Protein AF-A0A849QZV8-F1 (afdb_monomer_lite)

pLDDT: mean 84.93, std 15.97, range [33.72, 96.81]

Sequence (89 aa):
MVLGNRKSIKIIPNWLFKRYIYIWIRFKDKSFNILDVKQEFKKTTHQSLNELVVSGWLLKDTNDSSASYRALSPQEIMEYIYFDSFILA

Radius of gyration: 13.32 Å; chains: 1; bounding box: 29×31×38 Å

Foldseek 3Di:
DDPPPDQQAADDDPVLVVLLVVCCVVAQPHKDALVVCCVVCPPCSVVSVVVCCNNVQWDWDPPDPTTIIHGDDPVVNVVSVCCVVPVVD

Structure (mmCIF, N/CA/C/O backbone):
data_AF-A0A849QZV8-F1
#
_entry.id   AF-A0A849QZV8-F1
#
loop_
_atom_site.group_PDB
_atom_site.id
_atom_site.type_symbol
_atom_site.label_atom_id
_atom_site.label_alt_id
_atom_site.label_comp_id
_atom_site.label_asym_id
_atom_site.label_entity_id
_atom_site.label_seq_id
_atom_site.pdbx_PDB_ins_code
_atom_site.Cartn_x
_atom_site.Cartn_y
_atom_site.Cartn_z
_atom_site.occupancy
_atom_site.B_iso_or_equiv
_atom_site.auth_seq_id
_atom_site.auth_comp_id
_atom_site.auth_asym_id
_atom_site.auth_atom_id
_atom_site.pdbx_PDB_model_num
ATOM 1 N N . MET A 1 1 ? 2.657 11.068 -23.320 1.00 36.56 1 MET A N 1
ATOM 2 C CA . MET A 1 1 ? 2.676 10.304 -22.053 1.00 36.56 1 MET A CA 1
ATOM 3 C C . MET A 1 1 ? 3.630 11.000 -21.104 1.00 36.56 1 MET A C 1
ATOM 5 O O . MET A 1 1 ? 4.814 11.074 -21.403 1.00 36.56 1 MET A O 1
ATOM 9 N N . VAL A 1 2 ? 3.116 11.606 -20.034 1.00 33.72 2 VAL A N 1
ATOM 10 C CA . VAL A 1 2 ? 3.936 12.370 -19.085 1.00 33.72 2 VAL A CA 1
ATOM 11 C C . VAL A 1 2 ? 4.715 11.376 -18.227 1.00 33.72 2 VAL A C 1
ATOM 13 O O . VAL A 1 2 ? 4.153 10.727 -17.351 1.00 33.72 2 VAL A O 1
ATOM 16 N N . LEU A 1 3 ? 6.010 11.237 -18.511 1.00 40.09 3 LEU A N 1
ATOM 17 C CA . LEU A 1 3 ? 6.972 10.505 -17.687 1.00 40.09 3 LEU A CA 1
ATOM 18 C C . LEU A 1 3 ? 7.289 11.341 -16.440 1.00 40.09 3 LEU A C 1
ATOM 20 O O . LEU A 1 3 ? 8.386 11.868 -16.279 1.00 40.09 3 LEU A O 1
ATOM 24 N N . GLY A 1 4 ? 6.291 11.521 -15.577 1.00 38.47 4 GLY A N 1
ATOM 25 C CA . GLY A 1 4 ? 6.482 12.119 -14.266 1.00 38.47 4 GLY A CA 1
ATOM 26 C C . GLY A 1 4 ? 7.282 11.155 -13.400 1.00 38.47 4 GLY A C 1
ATOM 27 O O . GLY A 1 4 ? 6.747 10.137 -12.985 1.00 38.47 4 GLY A O 1
ATOM 28 N N . ASN A 1 5 ? 8.563 11.464 -13.188 1.00 43.62 5 ASN A N 1
ATOM 29 C CA . ASN A 1 5 ? 9.424 10.955 -12.116 1.00 43.62 5 ASN A CA 1
ATOM 30 C C . ASN A 1 5 ? 9.145 9.483 -11.724 1.00 43.62 5 ASN A C 1
ATOM 32 O O . ASN A 1 5 ? 8.530 9.209 -10.691 1.00 43.62 5 ASN A O 1
ATOM 36 N N . ARG A 1 6 ? 9.545 8.526 -12.580 1.00 53.12 6 ARG A N 1
ATOM 37 C CA . ARG A 1 6 ? 9.320 7.088 -12.347 1.00 53.12 6 ARG A CA 1
ATOM 38 C C . ARG A 1 6 ? 10.032 6.653 -11.063 1.00 53.12 6 ARG A C 1
ATOM 40 O O . ARG A 1 6 ? 11.242 6.445 -11.059 1.00 53.12 6 ARG A O 1
ATOM 47 N N . LYS A 1 7 ? 9.287 6.501 -9.968 1.00 62.22 7 LYS A N 1
ATOM 48 C CA . LYS A 1 7 ? 9.752 5.710 -8.824 1.00 62.22 7 LYS A CA 1
ATOM 49 C C . LYS A 1 7 ? 9.724 4.242 -9.250 1.00 62.22 7 LYS A C 1
ATOM 51 O O . LYS A 1 7 ? 8.679 3.777 -9.695 1.00 62.22 7 LYS A O 1
ATOM 56 N N . SER A 1 8 ? 10.854 3.547 -9.135 1.00 72.44 8 SER A N 1
ATOM 57 C CA . SER A 1 8 ? 10.928 2.109 -9.409 1.00 72.44 8 SER A CA 1
ATOM 58 C C . SER A 1 8 ? 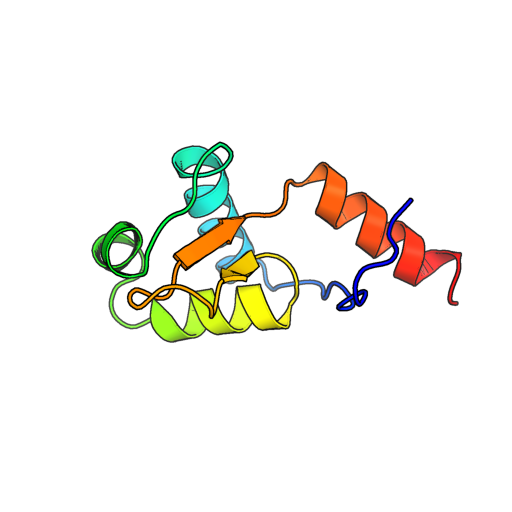10.022 1.338 -8.451 1.00 72.44 8 SER A C 1
ATOM 60 O O . SER A 1 8 ? 9.962 1.651 -7.254 1.00 72.44 8 SER A O 1
ATOM 62 N N . ILE A 1 9 ? 9.301 0.348 -8.978 1.00 85.94 9 ILE A N 1
ATOM 63 C CA . ILE A 1 9 ? 8.421 -0.491 -8.163 1.00 85.94 9 ILE A CA 1
ATOM 64 C C . ILE A 1 9 ? 9.219 -1.665 -7.618 1.00 85.94 9 ILE A C 1
ATOM 66 O O . ILE A 1 9 ? 9.883 -2.393 -8.349 1.00 85.94 9 ILE A O 1
ATOM 70 N N . LYS A 1 10 ? 9.135 -1.868 -6.303 1.00 89.62 10 LYS A N 1
ATOM 71 C CA . LYS A 1 10 ? 9.815 -2.966 -5.613 1.00 89.62 10 LYS A CA 1
ATOM 72 C C . LYS A 1 10 ? 8.827 -4.067 -5.263 1.00 89.62 10 LYS A C 1
ATOM 74 O O . LYS A 1 10 ? 7.691 -3.797 -4.868 1.00 89.62 10 LYS A O 1
ATOM 79 N N . ILE A 1 11 ? 9.282 -5.314 -5.364 1.00 90.62 11 ILE A N 1
ATOM 80 C CA . ILE A 1 11 ? 8.532 -6.473 -4.876 1.00 90.62 11 ILE A CA 1
ATOM 81 C C . ILE A 1 11 ? 8.434 -6.375 -3.351 1.00 90.62 11 ILE A C 1
ATOM 83 O O . ILE A 1 11 ? 9.434 -6.160 -2.665 1.00 90.62 11 ILE A O 1
ATOM 87 N N . ILE A 1 12 ? 7.221 -6.537 -2.828 1.00 93.88 12 ILE A N 1
ATOM 88 C CA . ILE A 1 12 ? 6.934 -6.469 -1.394 1.00 93.88 12 ILE A CA 1
ATOM 89 C C . ILE A 1 12 ? 6.716 -7.865 -0.800 1.00 93.88 12 ILE A C 1
ATOM 91 O O . ILE A 1 12 ? 6.267 -8.777 -1.497 1.00 93.88 12 ILE A O 1
ATOM 95 N N . PRO A 1 13 ? 6.981 -8.058 0.503 1.00 95.56 13 PRO A N 1
ATOM 96 C CA . PRO A 1 13 ? 6.712 -9.326 1.167 1.00 95.56 13 PRO A CA 1
ATOM 97 C C . PRO A 1 13 ? 5.206 -9.601 1.306 1.00 95.56 13 PRO A C 1
ATOM 99 O O . PRO A 1 13 ? 4.383 -8.691 1.431 1.00 95.56 13 PRO A O 1
ATOM 102 N N . ASN A 1 14 ? 4.849 -10.887 1.387 1.00 94.94 14 ASN A N 1
ATOM 103 C CA . ASN A 1 14 ? 3.456 -11.359 1.401 1.00 94.94 14 ASN A CA 1
ATOM 104 C C . ASN A 1 14 ? 2.582 -10.732 2.505 1.00 94.94 14 ASN A C 1
ATOM 106 O O . ASN A 1 14 ? 1.387 -10.501 2.316 1.00 94.94 14 ASN A O 1
ATOM 110 N N . TRP A 1 15 ? 3.155 -10.450 3.678 1.00 93.81 15 TRP A N 1
ATOM 111 C CA . TRP A 1 15 ? 2.416 -9.833 4.783 1.00 93.81 15 TRP A CA 1
ATOM 112 C C . TRP A 1 15 ? 2.016 -8.380 4.477 1.00 93.81 15 TRP A C 1
ATOM 114 O O . TRP A 1 15 ? 0.933 -7.949 4.876 1.00 93.81 15 TRP A O 1
ATOM 124 N N . LEU A 1 16 ? 2.861 -7.645 3.745 1.00 95.75 16 LEU A N 1
ATOM 125 C CA . LEU A 1 16 ? 2.605 -6.267 3.332 1.00 95.75 16 LEU A CA 1
ATOM 126 C C . LEU A 1 16 ? 1.630 -6.238 2.152 1.00 95.75 16 LEU A C 1
ATOM 128 O O . LEU A 1 16 ? 0.724 -5.406 2.123 1.00 95.75 16 LEU A O 1
ATOM 132 N N . PHE A 1 17 ? 1.739 -7.216 1.248 1.00 95.69 17 PHE A N 1
ATOM 133 C CA . PHE A 1 17 ? 0.796 -7.407 0.148 1.00 95.69 17 PHE A CA 1
ATOM 134 C C . PHE A 1 17 ? -0.649 -7.565 0.638 1.00 95.69 17 PHE A C 1
AT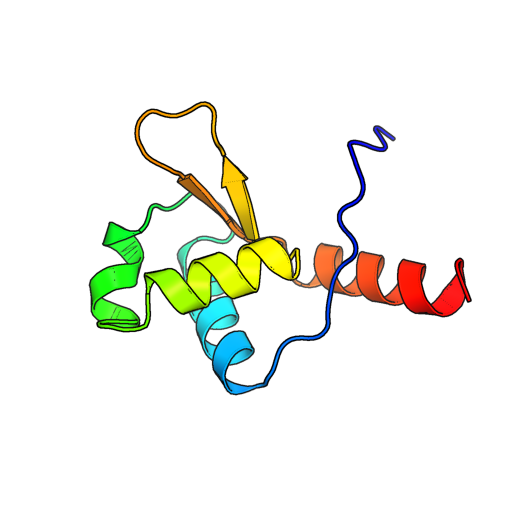OM 136 O O . PHE A 1 17 ? -1.539 -6.880 0.145 1.00 95.69 17 PHE A O 1
ATOM 143 N N . LYS A 1 18 ? -0.900 -8.375 1.678 1.00 95.56 18 LYS A N 1
ATOM 144 C CA . LYS A 1 18 ? -2.249 -8.517 2.268 1.00 95.56 18 LYS A CA 1
ATOM 145 C C . LYS A 1 18 ? -2.841 -7.181 2.732 1.00 95.56 18 LYS A C 1
ATOM 147 O O . LYS A 1 18 ? -4.035 -6.940 2.571 1.00 95.56 18 LYS A O 1
ATOM 152 N N . ARG A 1 19 ? -2.007 -6.298 3.287 1.00 95.94 19 ARG A N 1
ATOM 153 C CA . ARG A 1 19 ? -2.425 -4.958 3.727 1.00 95.94 19 ARG A CA 1
ATOM 154 C C . ARG A 1 19 ? -2.679 -4.035 2.550 1.00 95.94 19 ARG A C 1
ATOM 156 O O . ARG A 1 19 ? -3.665 -3.309 2.562 1.00 95.94 19 ARG A O 1
ATOM 163 N N . TYR A 1 20 ? -1.838 -4.099 1.523 1.00 96.81 20 TYR A N 1
ATOM 164 C CA . TYR A 1 20 ? -2.106 -3.404 0.272 1.00 96.81 20 TYR A CA 1
ATOM 165 C C . TYR A 1 20 ? -3.446 -3.839 -0.336 1.00 96.81 20 TYR A C 1
ATOM 167 O O . TYR A 1 20 ? -4.237 -2.978 -0.696 1.00 96.81 20 TYR A O 1
ATOM 175 N N . ILE A 1 21 ? -3.755 -5.139 -0.373 1.00 96.12 21 ILE A N 1
ATOM 176 C CA . ILE A 1 21 ? -5.044 -5.631 -0.884 1.00 96.12 21 ILE A CA 1
ATOM 177 C C . ILE A 1 21 ? -6.220 -5.057 -0.088 1.00 96.12 21 ILE A C 1
ATOM 179 O O . ILE A 1 21 ? -7.196 -4.612 -0.690 1.00 96.12 21 ILE A O 1
ATOM 183 N N . TYR A 1 22 ? -6.119 -4.997 1.245 1.00 96.25 22 TYR A N 1
ATOM 184 C CA . TYR A 1 22 ? -7.125 -4.321 2.071 1.00 96.25 22 TYR A CA 1
ATOM 185 C C . TYR A 1 22 ? -7.319 -2.858 1.646 1.00 96.25 22 TYR A C 1
ATOM 187 O O . TYR A 1 22 ? -8.453 -2.426 1.433 1.00 96.25 22 TYR A O 1
ATOM 195 N N 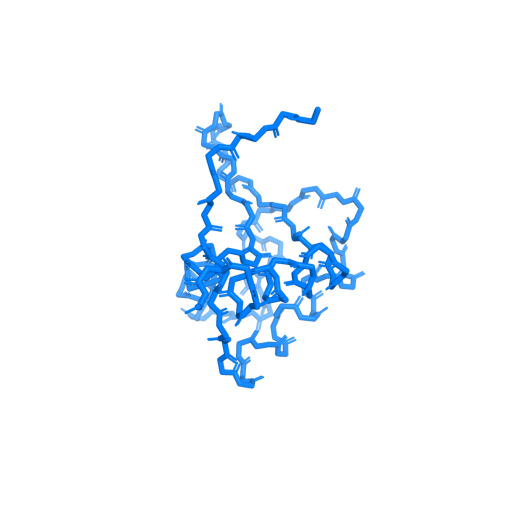. ILE A 1 23 ? -6.219 -2.110 1.489 1.00 96.56 23 ILE A N 1
ATOM 196 C CA . ILE A 1 23 ? -6.263 -0.708 1.058 1.00 96.56 23 ILE A CA 1
ATOM 197 C C . ILE A 1 23 ? -6.916 -0.607 -0.322 1.00 96.56 23 ILE A C 1
ATOM 199 O O . ILE A 1 23 ? -7.842 0.175 -0.505 1.00 96.56 23 ILE A O 1
ATOM 203 N N . TRP A 1 24 ? -6.470 -1.414 -1.281 1.00 95.88 24 TRP A N 1
ATOM 204 C CA . TRP A 1 24 ? -6.956 -1.386 -2.655 1.00 95.88 24 TRP A CA 1
ATOM 205 C C . TRP A 1 24 ? -8.462 -1.647 -2.726 1.00 95.88 24 TRP A C 1
ATOM 207 O O . TRP A 1 24 ? -9.198 -0.865 -3.315 1.00 95.88 24 TRP A O 1
ATOM 217 N N . ILE A 1 25 ? -8.963 -2.683 -2.051 1.00 95.25 25 ILE A N 1
ATOM 218 C CA . ILE A 1 25 ? -10.400 -3.000 -2.050 1.00 95.25 25 ILE A CA 1
ATOM 219 C C . ILE A 1 25 ? -11.240 -1.834 -1.502 1.00 95.25 25 ILE A C 1
ATOM 221 O O . ILE A 1 25 ? -12.335 -1.577 -1.999 1.00 95.25 25 ILE A O 1
ATOM 225 N N . ARG A 1 26 ? -10.742 -1.128 -0.482 1.00 94.94 26 ARG A N 1
ATOM 226 C CA . ARG A 1 26 ? -11.480 -0.064 0.220 1.00 94.94 26 ARG A CA 1
ATOM 227 C C . ARG A 1 26 ? -11.326 1.324 -0.409 1.00 94.94 26 ARG A C 1
ATOM 229 O O . ARG A 1 26 ? -12.224 2.155 -0.262 1.00 94.94 26 ARG A O 1
ATOM 236 N N . PHE A 1 27 ? -10.200 1.576 -1.073 1.00 95.50 27 PHE A N 1
ATOM 237 C CA . PHE A 1 27 ? -9.760 2.913 -1.478 1.00 95.50 27 PHE A CA 1
ATOM 238 C C . PHE A 1 27 ? -9.238 2.976 -2.924 1.00 95.50 27 PHE A C 1
ATOM 240 O O . PHE A 1 27 ? -8.610 3.957 -3.295 1.00 95.50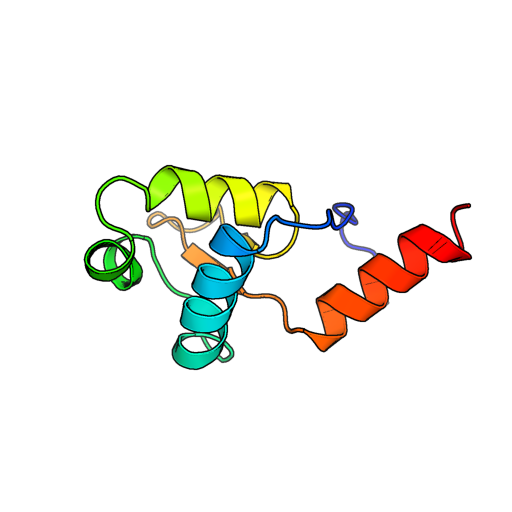 27 PHE A O 1
ATOM 247 N N . LYS A 1 28 ? -9.485 1.973 -3.776 1.00 92.38 28 LYS A N 1
ATOM 248 C CA . LYS A 1 28 ? -9.052 2.006 -5.190 1.00 92.38 28 LYS A CA 1
ATOM 249 C C . LYS A 1 28 ? -9.513 3.246 -5.966 1.00 92.38 28 LYS A C 1
ATOM 251 O O . LYS A 1 28 ? -8.771 3.741 -6.806 1.00 92.38 28 LYS A O 1
ATOM 256 N N . ASP A 1 29 ? -10.700 3.765 -5.649 1.00 92.31 29 ASP A N 1
ATOM 257 C CA . ASP A 1 29 ? -11.333 4.866 -6.386 1.00 92.31 29 ASP A CA 1
ATOM 258 C C . ASP A 1 29 ? -11.219 6.221 -5.658 1.00 92.31 29 ASP A C 1
ATOM 260 O O . ASP A 1 29 ? -11.798 7.213 -6.100 1.00 92.31 29 ASP A O 1
ATOM 264 N N . LYS A 1 30 ? -10.520 6.286 -4.512 1.00 92.69 30 LYS A N 1
ATOM 265 C CA . LYS A 1 30 ? -10.427 7.508 -3.696 1.00 92.69 30 LYS A CA 1
ATOM 266 C C . LYS A 1 30 ? -9.150 7.582 -2.865 1.00 92.69 30 LYS A C 1
ATOM 268 O O . LYS A 1 30 ? -8.601 6.568 -2.451 1.00 92.69 30 LYS A O 1
ATOM 273 N N . SER A 1 31 ? -8.718 8.795 -2.541 1.00 93.12 31 SER A N 1
ATOM 274 C CA . SER A 1 31 ? -7.635 8.990 -1.575 1.00 93.12 31 SER A CA 1
ATOM 275 C C . SER A 1 31 ? -8.072 8.600 -0.159 1.00 93.12 31 SER A C 1
ATOM 277 O O . SER A 1 31 ? -9.255 8.662 0.184 1.00 93.12 31 SER A O 1
ATOM 279 N N . PHE A 1 32 ? -7.106 8.214 0.670 1.00 94.00 32 PHE A N 1
ATOM 280 C CA . PHE A 1 32 ? -7.310 7.892 2.083 1.00 94.00 32 PHE A CA 1
ATOM 281 C C . PHE A 1 32 ? -6.207 8.509 2.943 1.00 94.00 32 PHE A C 1
ATOM 283 O O . PHE A 1 32 ? -5.154 8.899 2.442 1.00 94.00 32 PHE A O 1
ATOM 290 N N . ASN A 1 33 ? -6.433 8.601 4.246 1.00 94.00 33 ASN A N 1
ATOM 291 C CA . ASN A 1 33 ? -5.464 9.092 5.216 1.00 94.00 33 ASN A CA 1
ATOM 292 C C . ASN A 1 33 ? -5.051 7.979 6.192 1.00 94.00 33 ASN A C 1
ATOM 294 O O . ASN A 1 33 ? -5.560 6.858 6.185 1.00 94.00 33 ASN A O 1
ATOM 298 N N . ILE A 1 34 ? -4.101 8.285 7.073 1.00 92.94 34 ILE A N 1
ATOM 299 C CA . ILE A 1 34 ? -3.608 7.297 8.033 1.00 92.94 34 ILE A CA 1
ATOM 300 C C . ILE A 1 34 ? -4.669 6.831 9.041 1.00 92.94 34 ILE A C 1
ATOM 302 O O . ILE A 1 34 ? -4.611 5.689 9.494 1.00 92.94 34 ILE A O 1
ATOM 306 N N . LEU A 1 35 ? -5.621 7.693 9.406 1.00 92.75 35 LEU A N 1
ATOM 307 C CA . LEU A 1 35 ? -6.667 7.379 10.381 1.00 92.75 35 LEU A CA 1
ATOM 308 C C . LEU A 1 35 ? -7.629 6.322 9.832 1.00 92.75 35 LEU A C 1
ATOM 310 O O . LEU A 1 35 ? -8.025 5.439 10.592 1.00 92.75 35 LEU A O 1
ATOM 314 N N . ASP A 1 36 ? -7.896 6.346 8.525 1.00 93.44 36 ASP A N 1
ATOM 315 C CA . ASP A 1 36 ? -8.786 5.399 7.842 1.00 93.44 36 ASP A CA 1
ATOM 316 C C . ASP A 1 36 ? -8.317 3.941 7.970 1.00 93.44 36 ASP A C 1
ATOM 318 O O . ASP A 1 36 ? -9.126 3.017 8.019 1.00 93.44 36 ASP A O 1
ATOM 322 N N . VAL A 1 37 ? -7.001 3.722 8.057 1.00 94.25 37 VAL A N 1
ATOM 323 C CA . VAL A 1 37 ? -6.387 2.383 8.136 1.00 94.25 37 VAL A CA 1
ATOM 324 C C . VAL A 1 37 ? -5.800 2.062 9.513 1.00 94.25 37 VAL A C 1
ATOM 326 O O . VAL A 1 37 ? -5.354 0.939 9.763 1.00 94.25 37 VAL A O 1
ATOM 329 N N . LYS A 1 38 ? -5.806 3.029 10.441 1.00 92.81 38 LYS A N 1
ATOM 330 C CA . LYS A 1 38 ? -5.163 2.904 11.758 1.00 92.81 38 LYS A CA 1
ATOM 331 C C . LYS A 1 38 ? -5.767 1.790 12.609 1.00 92.81 38 LYS A C 1
ATOM 333 O O . LYS A 1 38 ? -5.038 1.122 13.340 1.00 92.81 38 LYS A O 1
ATOM 338 N N . GLN A 1 39 ? -7.082 1.588 12.530 1.00 90.38 39 GLN A N 1
ATOM 339 C CA . GLN A 1 39 ? -7.764 0.538 13.294 1.00 90.38 39 GLN A CA 1
ATOM 340 C C . GLN A 1 39 ? -7.378 -0.865 12.811 1.00 90.38 39 GLN A C 1
ATOM 342 O O . GLN A 1 39 ? -7.178 -1.762 13.631 1.00 90.38 39 GLN A O 1
ATOM 347 N N . GLU A 1 40 ? -7.193 -1.024 11.500 1.00 91.81 40 GLU A N 1
ATOM 348 C CA . GLU A 1 40 ? -6.831 -2.297 10.883 1.00 91.81 40 GLU A CA 1
ATOM 349 C C . GLU A 1 40 ? -5.356 -2.642 11.145 1.00 91.81 40 GLU A C 1
ATOM 351 O O . GLU A 1 40 ? -5.023 -3.730 11.612 1.00 91.81 40 GLU A O 1
ATOM 356 N N . PHE A 1 41 ? -4.443 -1.696 10.897 1.00 91.50 41 PHE A N 1
ATOM 357 C CA . PHE A 1 41 ? -2.997 -1.964 10.936 1.00 91.50 41 PHE A CA 1
ATOM 358 C C . PHE A 1 41 ? -2.345 -1.667 12.290 1.00 91.50 41 PHE A C 1
ATOM 360 O O . PHE A 1 41 ? -1.188 -2.048 12.528 1.00 91.50 41 PHE A O 1
ATOM 367 N N . LYS A 1 42 ? -3.072 -1.010 13.199 1.00 92.94 42 LYS A N 1
ATOM 368 C CA . LYS A 1 42 ? -2.684 -0.739 14.590 1.00 92.94 42 LYS A CA 1
ATOM 369 C C . LYS A 1 42 ? -1.276 -0.130 14.679 1.00 92.94 42 LYS A C 1
ATOM 371 O O . LYS A 1 42 ? -0.965 0.852 14.005 1.00 92.94 42 LYS A O 1
ATOM 376 N N . LYS A 1 43 ? -0.395 -0.720 15.493 1.00 89.94 43 LYS A N 1
ATOM 377 C CA . LYS A 1 43 ? 0.976 -0.238 15.753 1.00 89.94 43 LYS A CA 1
ATOM 378 C C . LYS A 1 43 ? 1.842 -0.150 14.492 1.00 89.94 43 LYS A C 1
ATOM 380 O O . LYS A 1 43 ? 2.747 0.667 14.423 1.00 89.94 43 LYS A O 1
ATOM 385 N N . THR A 1 44 ? 1.539 -0.961 13.485 1.00 92.94 44 THR A N 1
ATOM 386 C CA . THR A 1 44 ? 2.329 -1.074 12.250 1.00 92.94 44 THR A CA 1
ATOM 387 C C . THR A 1 44 ? 1.815 -0.197 11.104 1.00 92.94 44 THR A C 1
ATOM 389 O O . THR A 1 44 ? 2.319 -0.300 9.992 1.00 92.94 44 THR A O 1
ATOM 392 N N . THR A 1 45 ? 0.826 0.671 11.352 1.00 93.31 45 THR A N 1
ATOM 393 C CA . THR A 1 45 ? 0.215 1.522 10.314 1.00 93.31 45 THR A CA 1
ATOM 394 C C . THR A 1 45 ? 1.250 2.397 9.605 1.00 93.31 45 THR A C 1
ATOM 396 O O . THR A 1 45 ? 1.369 2.339 8.385 1.00 93.31 45 THR A O 1
ATOM 399 N N . HIS A 1 46 ? 2.043 3.162 10.363 1.00 92.75 46 HIS A N 1
ATOM 400 C CA . HIS A 1 46 ? 3.062 4.050 9.796 1.00 92.75 46 HIS A CA 1
ATOM 401 C C . HIS A 1 46 ? 4.115 3.280 8.999 1.00 92.75 46 HIS A C 1
ATOM 403 O O . HIS A 1 46 ? 4.437 3.669 7.879 1.00 92.75 46 HIS A O 1
ATOM 409 N N . GLN A 1 47 ? 4.613 2.175 9.562 1.00 94.62 47 GLN A N 1
ATOM 410 C CA . GLN A 1 47 ? 5.605 1.329 8.908 1.00 94.62 47 GLN A CA 1
ATOM 411 C C . GLN A 1 47 ? 5.073 0.790 7.577 1.00 94.62 47 GLN A C 1
ATOM 413 O O . GLN A 1 47 ? 5.723 0.961 6.553 1.00 94.62 47 GLN A O 1
ATOM 418 N N . SER A 1 48 ? 3.872 0.204 7.564 1.00 95.62 48 SER A N 1
ATOM 419 C CA . SER A 1 48 ? 3.297 -0.360 6.340 1.00 95.62 48 SER A CA 1
ATOM 420 C C . SER A 1 48 ? 3.035 0.685 5.269 1.00 95.62 48 SER A C 1
ATOM 422 O O . SER A 1 48 ? 3.351 0.443 4.110 1.00 95.62 48 SER A O 1
ATOM 424 N N . LEU A 1 49 ? 2.486 1.846 5.632 1.00 95.31 49 LEU A N 1
ATOM 425 C CA . LEU A 1 49 ? 2.260 2.911 4.656 1.00 95.31 49 LEU A CA 1
ATOM 426 C C . LEU A 1 49 ? 3.583 3.433 4.094 1.00 95.31 49 LEU A C 1
ATOM 428 O O . LEU A 1 49 ? 3.695 3.620 2.887 1.00 95.31 49 LEU A O 1
ATOM 432 N N . ASN A 1 50 ? 4.600 3.610 4.939 1.00 94.62 50 ASN A N 1
ATOM 433 C CA . ASN A 1 50 ? 5.915 4.047 4.486 1.00 94.62 50 ASN A CA 1
ATOM 434 C C . ASN A 1 50 ? 6.578 3.017 3.560 1.00 94.62 50 ASN A C 1
ATOM 436 O O . ASN A 1 50 ? 7.047 3.382 2.487 1.00 94.62 50 ASN A O 1
ATOM 440 N N . GLU A 1 51 ? 6.575 1.734 3.930 1.00 95.44 51 GLU A N 1
ATOM 441 C CA . GLU A 1 51 ? 7.131 0.662 3.096 1.00 95.44 51 GLU A CA 1
ATOM 442 C C . GLU A 1 51 ? 6.412 0.564 1.746 1.00 95.44 51 GLU A C 1
ATOM 444 O O . GLU A 1 51 ? 7.069 0.434 0.713 1.00 95.44 51 GLU A O 1
ATOM 449 N N . LEU A 1 52 ? 5.084 0.702 1.722 1.00 95.44 52 LEU A N 1
ATOM 450 C CA . LEU A 1 52 ? 4.313 0.697 0.479 1.00 95.44 52 LEU A CA 1
ATOM 451 C C . LEU A 1 52 ? 4.593 1.925 -0.400 1.00 95.44 52 LEU A C 1
ATOM 453 O O . LEU A 1 52 ? 4.665 1.791 -1.620 1.00 95.44 52 LEU A O 1
ATOM 457 N N . VAL A 1 53 ? 4.791 3.106 0.193 1.00 94.56 53 VAL A N 1
ATOM 458 C CA . VAL A 1 53 ? 5.177 4.321 -0.548 1.00 94.56 53 VAL A CA 1
ATOM 459 C C . VAL A 1 53 ? 6.589 4.198 -1.120 1.00 94.56 53 VAL A C 1
ATOM 461 O O . VAL A 1 53 ? 6.817 4.529 -2.282 1.00 94.56 53 VAL A O 1
ATOM 464 N N . VAL A 1 54 ? 7.545 3.706 -0.328 1.00 92.81 54 VAL A N 1
ATOM 465 C CA . VAL A 1 54 ? 8.935 3.487 -0.766 1.00 92.81 54 VAL A CA 1
ATOM 466 C C . VAL A 1 54 ? 9.013 2.415 -1.852 1.00 92.81 54 VAL A C 1
ATOM 468 O O . VAL A 1 54 ? 9.851 2.512 -2.745 1.00 92.81 54 VAL A O 1
ATOM 471 N N . SER A 1 55 ? 8.135 1.414 -1.793 1.00 93.00 55 SER A N 1
ATOM 472 C CA . SER A 1 55 ? 8.058 0.349 -2.796 1.00 93.00 55 SER A CA 1
ATOM 473 C C . SER A 1 55 ? 7.309 0.766 -4.063 1.00 93.00 55 SER A C 1
ATOM 475 O O . SER A 1 55 ? 7.275 -0.010 -5.011 1.00 93.00 55 SER A O 1
ATOM 477 N N . GLY A 1 56 ? 6.695 1.954 -4.091 1.00 92.81 56 GLY A N 1
ATOM 478 C CA . GLY A 1 56 ? 5.949 2.458 -5.247 1.00 92.81 56 GLY A CA 1
ATOM 479 C C . GLY A 1 56 ? 4.525 1.910 -5.387 1.00 92.81 56 GLY A C 1
ATOM 480 O O . GLY A 1 56 ? 3.907 2.100 -6.425 1.00 92.81 56 GLY A O 1
ATOM 481 N N . TRP A 1 57 ? 3.980 1.256 -4.357 1.00 94.94 57 TRP A N 1
ATOM 482 C CA . TRP A 1 57 ? 2.616 0.697 -4.357 1.00 94.94 57 TRP A CA 1
ATOM 483 C C . TRP A 1 57 ? 1.559 1.710 -3.892 1.00 94.94 57 TRP A C 1
ATOM 485 O O . TRP A 1 57 ? 0.372 1.566 -4.190 1.00 94.94 57 TRP A O 1
ATOM 495 N N . LEU A 1 58 ? 1.992 2.751 -3.174 1.00 94.56 58 LEU A N 1
ATOM 496 C CA . LEU A 1 58 ? 1.180 3.908 -2.807 1.00 94.56 58 LEU A CA 1
ATOM 497 C C . LEU A 1 58 ? 1.859 5.199 -3.269 1.00 94.56 58 LEU A C 1
ATOM 499 O O . LEU A 1 58 ? 3.074 5.362 -3.142 1.00 94.56 58 LEU A O 1
ATOM 503 N N . LEU A 1 59 ? 1.057 6.163 -3.707 1.00 92.38 59 LEU A N 1
ATOM 504 C CA . LEU A 1 59 ? 1.473 7.553 -3.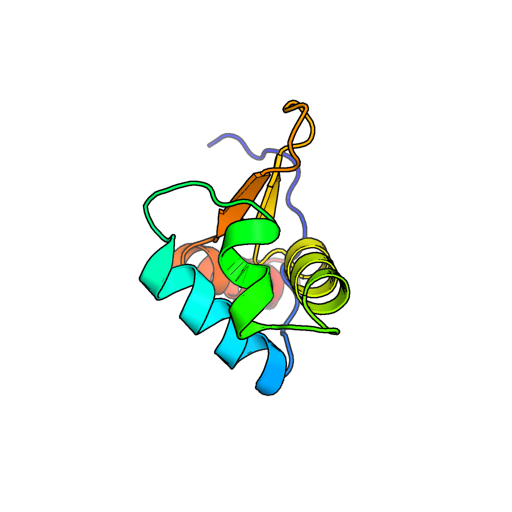842 1.00 92.38 59 LEU A CA 1
ATOM 505 C C . LEU A 1 59 ? 1.051 8.313 -2.592 1.00 92.38 59 LEU A C 1
ATOM 507 O O . LEU A 1 59 ? -0.083 8.180 -2.145 1.00 92.38 59 LEU A O 1
ATOM 511 N N . LYS A 1 60 ? 1.965 9.109 -2.043 1.00 91.69 60 LYS A N 1
ATOM 512 C CA . LYS A 1 60 ? 1.686 10.036 -0.949 1.00 91.69 60 LYS A CA 1
ATOM 513 C C . LYS A 1 60 ? 1.618 11.443 -1.529 1.00 91.69 60 LYS A C 1
ATOM 515 O O . LYS A 1 60 ? 2.602 11.877 -2.126 1.00 91.69 60 LYS A O 1
ATOM 520 N N . ASP A 1 61 ? 0.495 12.124 -1.352 1.00 86.81 61 ASP A N 1
ATOM 521 C CA . ASP A 1 61 ? 0.379 13.543 -1.670 1.00 86.81 61 ASP A CA 1
ATOM 522 C C . ASP A 1 61 ? 0.954 14.363 -0.508 1.00 86.81 61 ASP A C 1
ATOM 524 O O . ASP A 1 61 ? 0.627 14.140 0.662 1.00 86.81 61 ASP A O 1
ATOM 528 N N . THR A 1 62 ? 1.876 15.266 -0.827 1.00 75.56 62 THR A N 1
ATOM 529 C CA . THR A 1 62 ? 2.556 16.139 0.139 1.00 75.56 62 THR A CA 1
ATOM 530 C C . THR A 1 62 ? 2.015 17.562 0.133 1.00 75.56 62 THR A C 1
ATOM 532 O O . THR A 1 62 ? 2.450 18.359 0.958 1.00 75.56 62 THR A O 1
ATOM 535 N N . ASN A 1 63 ? 1.099 17.890 -0.781 1.00 72.19 63 ASN A N 1
ATOM 536 C CA . ASN A 1 63 ? 0.549 19.238 -0.907 1.00 72.19 63 ASN A CA 1
ATOM 537 C C . ASN A 1 63 ? -0.613 19.501 0.056 1.00 72.19 63 ASN A C 1
ATOM 539 O O . ASN A 1 63 ? -1.018 20.649 0.222 1.00 72.19 63 ASN A O 1
ATOM 543 N N . ASP A 1 64 ? -1.139 18.456 0.694 1.00 61.59 64 ASP A N 1
ATOM 544 C CA . ASP A 1 64 ? -2.236 18.563 1.643 1.00 61.59 64 ASP A CA 1
ATOM 545 C C . ASP A 1 64 ? -1.721 18.562 3.093 1.00 61.59 64 ASP A C 1
ATOM 547 O O . ASP A 1 64 ? -0.840 17.787 3.477 1.00 61.59 64 ASP A O 1
ATOM 551 N N . SER A 1 65 ? -2.312 19.436 3.910 1.00 63.94 65 SER A N 1
ATOM 552 C CA . SER A 1 65 ? -2.109 19.536 5.364 1.00 63.94 65 SER A CA 1
ATOM 553 C C . SER A 1 65 ? -2.293 18.194 6.084 1.00 63.94 65 SER A C 1
ATOM 555 O O . SER A 1 65 ? -1.678 17.930 7.119 1.00 63.94 65 SER A O 1
ATOM 557 N N . SER A 1 66 ? -3.109 17.322 5.490 1.00 67.94 66 SER A N 1
ATOM 558 C CA . SER A 1 66 ? -3.327 15.943 5.896 1.00 67.94 66 SER A CA 1
ATOM 559 C C . SER A 1 66 ? -2.652 15.035 4.876 1.00 67.94 66 SER A C 1
ATOM 561 O O . SER A 1 66 ? -3.138 14.916 3.759 1.00 67.94 66 SER A O 1
ATOM 563 N N . ALA A 1 67 ? -1.548 14.373 5.238 1.00 78.81 67 ALA A N 1
ATOM 564 C CA . ALA A 1 67 ? -0.883 13.433 4.333 1.00 78.81 67 ALA A CA 1
ATOM 565 C C . ALA A 1 67 ? -1.887 12.403 3.779 1.00 78.81 67 ALA A C 1
ATOM 567 O O . ALA A 1 67 ? -2.348 11.525 4.521 1.00 78.81 67 ALA A O 1
ATOM 568 N N . SER A 1 68 ? -2.211 12.523 2.491 1.00 90.94 68 SER A N 1
ATOM 569 C CA . SER A 1 68 ? -3.168 11.665 1.799 1.00 90.94 68 SER A CA 1
ATOM 570 C C . SER A 1 68 ? -2.436 10.656 0.919 1.00 90.94 68 SER A C 1
ATOM 572 O O . SER A 1 68 ? -1.304 10.871 0.477 1.00 90.94 68 SER A O 1
ATOM 574 N N . TYR A 1 69 ? -3.060 9.501 0.725 1.00 94.12 69 TYR A N 1
ATOM 575 C CA . TYR A 1 69 ? -2.490 8.368 0.017 1.00 94.12 69 TYR A CA 1
ATOM 576 C C . TYR A 1 69 ? -3.431 7.921 -1.097 1.00 94.12 69 TYR A C 1
ATOM 578 O O . TYR A 1 69 ? -4.645 7.852 -0.903 1.00 94.12 69 TYR A O 1
ATOM 586 N N . ARG A 1 70 ? -2.858 7.552 -2.243 1.00 94.44 70 ARG A N 1
ATOM 587 C CA . ARG A 1 70 ? -3.547 6.888 -3.356 1.00 94.44 70 ARG A CA 1
ATOM 588 C C . ARG A 1 70 ? -2.895 5.539 -3.610 1.00 94.44 70 ARG A C 1
ATOM 590 O O . ARG A 1 70 ? -1.675 5.464 -3.749 1.00 94.44 70 ARG A O 1
ATOM 597 N N . ALA A 1 71 ? -3.693 4.482 -3.689 1.00 94.88 71 ALA A N 1
ATOM 598 C CA . ALA A 1 71 ? -3.191 3.176 -4.093 1.00 94.88 71 ALA A CA 1
ATOM 599 C C . ALA A 1 71 ? -3.049 3.094 -5.616 1.00 94.88 71 ALA A C 1
ATOM 601 O O . ALA A 1 71 ? -3.941 3.534 -6.341 1.00 94.88 71 ALA A O 1
ATOM 602 N N . LEU A 1 72 ? -1.930 2.544 -6.093 1.00 93.75 72 LEU A N 1
ATOM 603 C CA . LEU A 1 72 ? -1.810 2.169 -7.500 1.00 93.75 72 LEU A CA 1
ATOM 604 C C . LEU A 1 72 ? -2.630 0.909 -7.746 1.00 93.75 72 LEU A C 1
ATOM 606 O O . LEU A 1 72 ? -2.733 0.050 -6.867 1.00 93.75 72 LEU A O 1
ATOM 610 N N . SER A 1 73 ? -3.184 0.790 -8.944 1.00 92.81 73 SER A N 1
ATOM 611 C CA . SER A 1 73 ? -3.868 -0.419 -9.375 1.00 92.81 73 SER A CA 1
ATOM 612 C C . SER A 1 73 ? -2.889 -1.580 -9.572 1.00 92.81 73 SER A C 1
ATOM 614 O O . SER A 1 73 ? -1.725 -1.364 -9.920 1.00 92.81 73 SER A O 1
ATOM 616 N N . PRO A 1 74 ? -3.353 -2.833 -9.413 1.00 91.12 74 PRO A N 1
ATOM 617 C CA . PRO A 1 74 ? -2.547 -4.003 -9.737 1.00 91.12 74 PRO A CA 1
ATOM 618 C C . PRO A 1 74 ? -2.020 -3.974 -11.173 1.00 91.12 74 PRO A C 1
ATOM 620 O O . PRO A 1 74 ? -0.896 -4.398 -11.407 1.00 91.12 74 PRO A O 1
ATOM 623 N N . GLN A 1 75 ? -2.800 -3.440 -12.120 1.00 91.00 75 GLN A N 1
ATOM 624 C CA . GLN A 1 75 ? -2.360 -3.287 -13.504 1.00 91.00 75 GLN A CA 1
ATOM 625 C C . GLN A 1 75 ? -1.161 -2.338 -13.607 1.00 91.00 75 GLN A C 1
ATOM 627 O O . GLN A 1 75 ? -0.134 -2.749 -14.134 1.00 91.00 75 GLN A O 1
ATOM 632 N N . GLU A 1 76 ? -1.258 -1.120 -13.055 1.00 90.81 76 GLU A N 1
ATOM 633 C CA . GLU A 1 76 ? -0.136 -0.168 -13.030 1.00 90.81 76 GLU A CA 1
ATOM 634 C C . GLU A 1 76 ? 1.106 -0.826 -12.410 1.00 90.81 76 GLU A C 1
ATOM 636 O O . GLU A 1 76 ? 2.189 -0.777 -12.985 1.00 90.81 76 GLU A O 1
ATOM 641 N N . ILE A 1 77 ? 0.945 -1.504 -11.267 1.00 91.31 77 ILE A N 1
ATOM 642 C CA . ILE A 1 77 ? 2.046 -2.175 -10.563 1.00 91.31 77 ILE A CA 1
ATOM 643 C C . ILE A 1 77 ? 2.723 -3.229 -11.444 1.00 91.31 77 ILE A C 1
ATOM 645 O O . ILE A 1 77 ? 3.951 -3.264 -11.529 1.00 91.31 77 ILE A O 1
ATOM 649 N N . MET A 1 78 ? 1.937 -4.077 -12.108 1.00 88.25 78 MET A N 1
ATOM 650 C CA . MET A 1 78 ? 2.457 -5.141 -12.968 1.00 88.25 78 MET A CA 1
ATOM 651 C C . MET A 1 78 ? 3.132 -4.590 -14.223 1.00 88.25 78 MET A C 1
ATOM 653 O O . MET A 1 78 ? 4.173 -5.110 -14.619 1.00 88.25 78 MET A O 1
ATOM 657 N N . GLU A 1 79 ? 2.589 -3.526 -14.817 1.00 87.44 79 GLU A N 1
ATOM 658 C CA . GLU A 1 79 ? 3.218 -2.836 -15.945 1.00 87.44 79 GLU A CA 1
ATOM 659 C C . GLU A 1 79 ? 4.600 -2.307 -15.546 1.00 87.44 79 GLU A C 1
ATOM 661 O O . GLU A 1 79 ? 5.578 -2.574 -16.242 1.00 87.44 79 GLU A O 1
ATOM 666 N N . TYR A 1 80 ? 4.723 -1.640 -14.395 1.00 84.94 80 TYR A N 1
ATOM 667 C CA . TYR A 1 80 ? 6.019 -1.156 -13.907 1.00 84.94 80 TYR A CA 1
ATOM 668 C C . TYR A 1 80 ? 7.007 -2.289 -13.614 1.00 84.94 80 TYR A C 1
ATOM 670 O O . TYR A 1 80 ? 8.160 -2.193 -14.024 1.00 84.94 80 TYR A O 1
ATOM 678 N N . ILE A 1 81 ? 6.571 -3.372 -12.959 1.00 84.38 81 ILE A N 1
ATOM 679 C CA . ILE A 1 81 ? 7.435 -4.536 -12.694 1.00 84.38 81 ILE A CA 1
ATOM 680 C C . ILE A 1 81 ? 7.930 -5.153 -14.008 1.00 84.38 81 ILE A C 1
ATOM 682 O O . ILE A 1 81 ? 9.108 -5.499 -14.123 1.00 84.38 81 ILE A O 1
ATOM 686 N N . TYR A 1 82 ? 7.052 -5.277 -15.005 1.00 82.38 82 TYR A N 1
ATOM 687 C CA . TYR A 1 82 ? 7.417 -5.775 -16.327 1.00 82.38 82 TYR A CA 1
ATOM 688 C C . TYR A 1 82 ? 8.435 -4.854 -17.010 1.00 82.38 82 TYR A C 1
ATOM 690 O O . TYR A 1 82 ? 9.461 -5.325 -17.499 1.00 82.38 82 TYR A O 1
ATOM 698 N N . PHE A 1 83 ? 8.199 -3.540 -16.997 1.00 79.50 83 PHE A N 1
ATOM 699 C CA . PHE A 1 83 ? 9.116 -2.568 -17.588 1.00 79.50 83 PHE A CA 1
ATOM 700 C C . PHE A 1 83 ? 10.499 -2.580 -16.927 1.00 79.50 83 PHE A C 1
ATOM 702 O O . PHE A 1 83 ? 11.502 -2.598 -17.643 1.00 79.50 83 PHE A O 1
ATOM 709 N N . ASP A 1 84 ? 10.558 -2.623 -15.595 1.00 72.69 84 ASP A N 1
ATOM 710 C CA . ASP A 1 84 ? 11.820 -2.679 -14.850 1.00 72.69 84 ASP A CA 1
ATOM 711 C C . ASP A 1 84 ? 12.577 -3.993 -15.113 1.00 72.69 84 ASP A C 1
ATOM 713 O O . ASP A 1 84 ? 13.803 -3.984 -15.191 1.00 72.69 84 ASP A O 1
ATOM 717 N N . SER A 1 85 ? 11.869 -5.113 -15.305 1.00 68.88 85 SER A N 1
ATOM 718 C CA . SER A 1 85 ? 12.495 -6.431 -15.505 1.00 68.88 85 SER A CA 1
ATOM 719 C C . SER A 1 85 ? 12.949 -6.705 -16.943 1.00 68.88 85 SER A C 1
ATOM 721 O O . SER A 1 85 ? 13.865 -7.497 -17.131 1.00 68.88 85 SER A O 1
ATOM 723 N N . PHE A 1 86 ? 12.295 -6.118 -17.953 1.00 60.22 86 PHE A N 1
ATOM 724 C CA . PHE A 1 86 ? 12.497 -6.502 -19.361 1.00 60.22 86 PHE A CA 1
ATOM 725 C C . PHE A 1 86 ? 13.005 -5.385 -20.276 1.00 60.22 86 PHE A C 1
ATOM 727 O O . PHE A 1 86 ? 13.493 -5.690 -21.359 1.00 60.22 86 PHE A O 1
ATOM 734 N N . ILE A 1 87 ? 12.876 -4.108 -19.896 1.00 58.12 87 ILE A N 1
ATOM 735 C CA . ILE A 1 87 ? 13.363 -2.986 -20.724 1.00 58.12 87 ILE A CA 1
ATOM 736 C C . ILE A 1 87 ? 14.662 -2.390 -20.171 1.00 58.12 87 ILE A C 1
ATOM 738 O O . ILE A 1 87 ? 15.456 -1.849 -20.937 1.00 58.12 87 ILE A O 1
ATOM 742 N N . LEU A 1 88 ? 14.878 -2.469 -18.855 1.00 55.41 88 LEU A N 1
ATOM 743 C CA . LEU A 1 88 ? 16.065 -1.926 -18.183 1.00 55.41 88 LEU A CA 1
ATOM 744 C C . LEU A 1 88 ? 17.097 -2.994 -17.775 1.00 55.41 88 LEU A C 1
ATOM 746 O O . LEU A 1 88 ? 18.140 -2.626 -17.233 1.00 55.41 88 LEU A O 1
ATOM 750 N N . ALA A 1 89 ? 16.801 -4.275 -18.013 1.00 51.28 89 ALA A N 1
ATOM 751 C CA . ALA A 1 89 ? 17.730 -5.396 -17.850 1.00 51.28 89 ALA A CA 1
ATOM 752 C C . ALA A 1 89 ? 18.550 -5.610 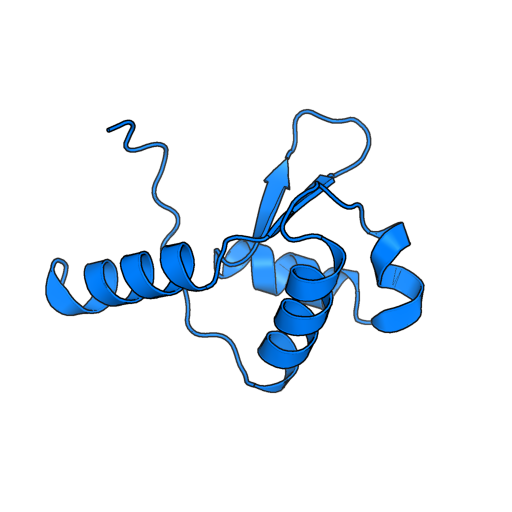-19.128 1.00 51.28 89 ALA A C 1
ATOM 754 O O . ALA A 1 89 ? 19.756 -5.915 -18.992 1.00 51.28 89 ALA A O 1
#

Secondary structure (DSSP, 8-state):
------PPPPP--HHHHHHHHHHHHHHTTS-EEHHHHHHHHGGGHHHHHHHHHHTTSEEEE-SSSS-EEEEPPHHHHHHHHHHHHHT--